Protein AF-A0A344UWT4-F1 (afdb_monomer_lite)

Structure (mmCIF, N/CA/C/O backbone):
data_AF-A0A344UWT4-F1
#
_entry.id   AF-A0A344UWT4-F1
#
loop_
_atom_site.group_PDB
_atom_site.id
_atom_site.type_symbol
_atom_site.label_atom_id
_atom_site.label_alt_id
_atom_site.label_comp_id
_atom_site.label_asym_id
_atom_site.label_entity_id
_atom_site.label_seq_id
_atom_site.pdbx_PDB_ins_code
_atom_site.Cartn_x
_atom_site.Cartn_y
_atom_site.Cartn_z
_atom_site.occupancy
_atom_site.B_iso_or_equiv
_atom_site.auth_seq_id
_atom_site.auth_comp_id
_atom_site.auth_asym_id
_atom_site.auth_atom_id
_atom_site.pdbx_PDB_model_num
ATOM 1 N N . MET A 1 1 ? 11.132 18.434 -15.347 1.00 41.47 1 MET A N 1
ATOM 2 C CA . MET A 1 1 ? 11.884 17.232 -15.762 1.00 41.47 1 MET A CA 1
ATOM 3 C C . MET A 1 1 ? 13.160 17.271 -14.950 1.00 41.47 1 MET A C 1
ATOM 5 O O . MET A 1 1 ? 13.787 18.315 -14.979 1.00 41.47 1 MET A O 1
ATOM 9 N N . SER A 1 2 ? 13.417 16.270 -14.107 1.00 52.84 2 SER A N 1
ATOM 10 C CA . SER A 1 2 ? 14.441 16.351 -13.055 1.00 52.84 2 SER A CA 1
ATOM 11 C C . SER A 1 2 ? 15.832 16.662 -13.614 1.00 52.84 2 SER A C 1
ATOM 13 O O . SER A 1 2 ? 16.273 15.981 -14.537 1.00 52.84 2 SER A O 1
ATOM 15 N N . ASP A 1 3 ? 16.499 17.665 -13.035 1.00 66.56 3 ASP A N 1
ATOM 16 C CA . A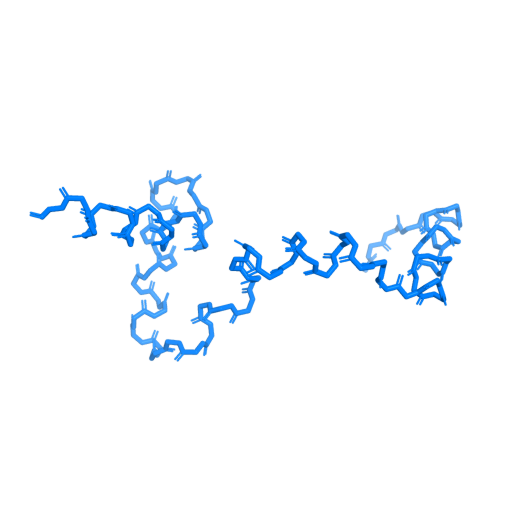SP A 1 3 ? 17.907 18.004 -13.277 1.00 66.56 3 ASP A CA 1
ATOM 17 C C . ASP A 1 3 ? 18.797 16.921 -12.650 1.00 66.56 3 ASP A C 1
ATOM 19 O O . ASP A 1 3 ? 19.271 17.060 -11.524 1.00 66.56 3 ASP A O 1
ATOM 23 N N . LEU A 1 4 ? 18.958 15.797 -13.346 1.00 75.44 4 LEU A N 1
ATOM 24 C CA . LEU A 1 4 ? 19.972 14.807 -12.995 1.00 75.44 4 LEU A CA 1
ATOM 25 C C . LEU A 1 4 ? 21.329 15.322 -13.472 1.00 75.44 4 LEU A C 1
ATOM 27 O O . LEU A 1 4 ? 21.469 15.721 -14.632 1.00 75.44 4 LEU A O 1
ATOM 31 N N . THR A 1 5 ? 22.323 15.333 -12.584 1.00 85.88 5 THR A N 1
ATOM 32 C CA . THR A 1 5 ? 23.693 15.674 -12.981 1.00 85.88 5 THR A CA 1
ATOM 33 C C . THR A 1 5 ? 24.266 14.578 -13.884 1.00 85.88 5 THR A C 1
ATOM 35 O O . THR A 1 5 ? 23.780 13.443 -13.853 1.00 85.88 5 THR A O 1
ATOM 38 N N . PRO A 1 6 ? 25.297 14.879 -14.693 1.00 84.88 6 PRO A N 1
ATOM 39 C CA . PRO A 1 6 ? 25.954 13.874 -15.525 1.00 84.88 6 PRO A CA 1
ATOM 40 C C . PRO A 1 6 ? 26.403 12.646 -14.724 1.00 84.88 6 PRO A C 1
ATOM 42 O O . PRO A 1 6 ? 26.185 11.525 -15.167 1.00 84.88 6 PRO A O 1
ATOM 45 N N . GLU A 1 7 ? 26.920 12.842 -13.506 1.00 82.31 7 GLU A N 1
ATOM 46 C CA . GLU A 1 7 ? 27.328 11.733 -12.636 1.00 82.31 7 GLU A CA 1
ATOM 47 C C . GLU A 1 7 ? 26.141 10.858 -12.215 1.00 82.31 7 GLU A C 1
ATOM 49 O O . GLU A 1 7 ? 26.237 9.635 -12.221 1.00 82.31 7 GLU A O 1
ATOM 54 N N . GLN A 1 8 ? 24.993 11.465 -11.903 1.00 76.56 8 GLN A N 1
ATOM 55 C CA . GLN A 1 8 ? 23.780 10.717 -11.562 1.00 76.56 8 GLN A CA 1
ATOM 56 C C . GLN A 1 8 ? 23.233 9.942 -12.765 1.00 76.56 8 GLN A C 1
ATOM 58 O O . GLN A 1 8 ? 22.662 8.865 -12.603 1.00 76.56 8 GLN A O 1
ATOM 63 N N . LEU A 1 9 ? 23.393 10.482 -13.974 1.00 83.25 9 LEU A N 1
ATOM 64 C CA . LEU A 1 9 ? 22.982 9.815 -15.205 1.00 83.25 9 LEU A CA 1
ATOM 65 C C . LEU A 1 9 ? 23.860 8.591 -15.500 1.00 83.25 9 LEU A C 1
ATOM 67 O O . LEU A 1 9 ? 23.337 7.542 -15.883 1.00 83.25 9 LEU A O 1
ATOM 71 N N . ASP A 1 10 ? 25.168 8.715 -15.280 1.00 81.62 10 ASP A N 1
ATOM 72 C CA . ASP A 1 10 ? 26.131 7.625 -15.442 1.00 81.62 10 ASP A CA 1
ATOM 73 C C . ASP A 1 10 ? 25.895 6.518 -14.409 1.00 81.62 10 ASP A C 1
ATOM 75 O O . ASP A 1 10 ? 25.886 5.341 -14.768 1.00 81.62 10 ASP A O 1
ATOM 79 N N . GLU A 1 11 ? 25.611 6.873 -13.152 1.00 76.69 11 GLU A N 1
ATOM 80 C CA . GLU A 1 11 ? 25.245 5.905 -12.113 1.00 76.69 11 GLU A CA 1
ATOM 81 C C . GLU A 1 11 ? 23.974 5.132 -12.479 1.00 76.69 11 GLU A C 1
ATOM 83 O O . GLU A 1 11 ? 23.969 3.906 -12.413 1.00 76.69 11 GLU A O 1
ATOM 88 N N . ILE A 1 12 ? 22.916 5.821 -12.922 1.00 75.44 12 ILE A N 1
ATOM 89 C CA . ILE A 1 12 ? 21.654 5.180 -13.329 1.00 75.44 12 ILE A CA 1
ATOM 90 C C . ILE A 1 12 ? 21.861 4.276 -14.550 1.00 75.44 12 ILE A C 1
ATOM 92 O O . ILE A 1 12 ? 21.286 3.188 -14.616 1.00 75.44 12 ILE A O 1
ATOM 96 N N . THR A 1 13 ? 22.673 4.713 -15.513 1.00 77.62 13 THR A N 1
ATOM 97 C CA . THR A 1 13 ? 22.968 3.940 -16.727 1.00 77.62 13 THR A CA 1
ATOM 98 C C . THR A 1 13 ? 23.772 2.689 -16.387 1.00 77.62 13 THR A C 1
ATOM 100 O O . THR A 1 13 ? 23.415 1.602 -16.834 1.00 77.62 13 THR A O 1
ATOM 103 N N . ALA A 1 14 ? 24.787 2.810 -15.529 1.00 75.81 14 ALA A N 1
ATOM 104 C CA . ALA A 1 14 ? 25.561 1.673 -15.046 1.00 75.81 14 ALA A CA 1
ATOM 105 C C . ALA A 1 14 ? 24.691 0.679 -14.255 1.00 75.81 14 ALA A C 1
ATOM 107 O O . ALA A 1 14 ? 24.805 -0.530 -14.455 1.00 75.81 14 ALA A O 1
ATOM 108 N N . ASP A 1 15 ? 23.778 1.174 -13.410 1.00 67.94 15 ASP A N 1
ATOM 109 C CA . ASP A 1 15 ? 22.824 0.343 -12.660 1.00 67.94 15 ASP A CA 1
ATOM 110 C C . ASP A 1 15 ? 21.842 -0.389 -13.597 1.00 67.94 15 ASP A C 1
ATOM 112 O O . ASP A 1 15 ? 21.436 -1.520 -13.322 1.00 67.94 15 ASP A O 1
ATOM 116 N N . PHE A 1 16 ? 21.464 0.236 -14.718 1.00 70.88 16 PHE A N 1
ATOM 117 C CA . PHE A 1 16 ? 20.595 -0.369 -15.728 1.00 70.88 16 PHE A CA 1
ATOM 118 C C . PHE A 1 16 ? 21.325 -1.436 -16.556 1.00 70.88 16 PHE A C 1
ATOM 120 O O . PHE A 1 16 ? 20.787 -2.525 -16.761 1.00 70.88 16 PHE A O 1
ATOM 127 N N . GLU A 1 17 ? 22.551 -1.154 -17.005 1.00 73.00 17 GLU A N 1
ATOM 128 C CA . GLU A 1 17 ? 23.372 -2.078 -17.799 1.00 73.00 17 GLU A CA 1
ATOM 129 C C . GLU A 1 17 ? 23.835 -3.303 -17.002 1.00 73.00 17 GLU A C 1
ATOM 131 O O . GLU A 1 17 ? 23.897 -4.405 -17.551 1.00 73.00 17 GLU A O 1
ATOM 136 N N . ALA A 1 18 ? 24.118 -3.141 -15.706 1.00 71.94 18 ALA A N 1
ATOM 137 C CA . ALA A 1 18 ? 24.490 -4.245 -14.823 1.00 71.94 18 ALA A CA 1
ATOM 138 C C . ALA A 1 18 ? 23.329 -5.225 -14.562 1.00 71.94 18 ALA A C 1
ATOM 140 O O . ALA A 1 18 ? 23.562 -6.365 -14.153 1.00 71.94 18 ALA A O 1
ATOM 141 N N . GLY A 1 19 ? 22.086 -4.796 -14.805 1.00 67.19 19 GLY A N 1
ATOM 142 C CA . GLY A 1 19 ? 20.893 -5.530 -14.405 1.00 67.19 19 GLY A CA 1
ATOM 143 C C . GLY A 1 19 ? 20.744 -5.611 -12.881 1.00 67.19 19 GLY A C 1
ATOM 144 O O . GLY A 1 19 ? 21.591 -5.171 -12.101 1.00 67.19 19 GLY A O 1
ATOM 145 N N . TRP A 1 20 ? 19.626 -6.165 -12.414 1.00 70.19 20 TRP A N 1
ATOM 146 C CA . TRP A 1 20 ? 19.429 -6.361 -10.978 1.00 70.19 20 TRP A CA 1
ATOM 147 C C . TRP A 1 20 ? 20.211 -7.596 -10.533 1.00 70.19 20 TRP A C 1
ATOM 149 O O . TRP A 1 20 ? 20.002 -8.687 -11.059 1.00 70.19 20 TRP A O 1
ATOM 159 N N . SER A 1 21 ? 21.105 -7.433 -9.555 1.00 67.88 21 SER A N 1
ATOM 160 C CA . SER A 1 21 ? 21.760 -8.571 -8.907 1.00 67.88 21 SER A CA 1
ATOM 161 C C . SER A 1 21 ? 20.723 -9.484 -8.246 1.00 67.88 21 SER A C 1
ATOM 163 O O . SER A 1 21 ? 19.672 -9.007 -7.818 1.00 67.88 21 SER A O 1
ATOM 165 N N . GLU A 1 22 ? 21.021 -10.780 -8.102 1.00 65.50 22 GLU A N 1
ATOM 166 C CA . GLU A 1 22 ? 20.133 -11.734 -7.407 1.00 65.50 22 GLU A CA 1
ATOM 167 C C . GLU A 1 22 ? 19.727 -11.218 -6.019 1.00 65.50 22 GLU A C 1
ATOM 169 O O . GLU A 1 22 ? 18.553 -11.184 -5.693 1.00 65.50 22 GLU A O 1
ATOM 174 N N . HIS A 1 23 ? 20.662 -10.636 -5.264 1.00 59.50 23 HIS A N 1
ATOM 175 C CA . HIS A 1 23 ? 20.366 -9.998 -3.978 1.00 59.50 23 HIS A CA 1
ATOM 176 C C . HIS A 1 23 ? 19.353 -8.835 -4.078 1.00 59.50 23 HIS A C 1
ATOM 178 O O . HIS A 1 23 ? 18.564 -8.612 -3.160 1.00 59.50 23 HIS A O 1
ATOM 184 N N . ARG A 1 24 ? 19.370 -8.049 -5.165 1.00 63.44 24 ARG A N 1
ATOM 185 C CA . ARG A 1 24 ? 18.366 -6.995 -5.410 1.00 63.44 24 ARG A CA 1
ATOM 186 C C . ARG A 1 24 ? 17.022 -7.577 -5.845 1.00 63.44 24 ARG A C 1
ATOM 188 O O . ARG A 1 24 ? 16.001 -7.013 -5.464 1.00 63.44 24 ARG A O 1
ATOM 195 N N . LEU A 1 25 ? 17.021 -8.671 -6.604 1.00 65.06 25 LEU A N 1
ATOM 196 C CA . LEU A 1 25 ? 15.805 -9.400 -6.971 1.00 65.06 25 LEU A CA 1
ATOM 197 C C . LEU A 1 25 ? 15.151 -10.026 -5.732 1.00 65.06 25 LEU A C 1
ATOM 199 O O . LEU A 1 25 ? 13.971 -9.786 -5.503 1.00 65.06 25 LEU A O 1
ATOM 203 N N . ASP A 1 26 ? 15.923 -10.685 -4.872 1.00 61.69 26 ASP A N 1
ATOM 204 C CA . ASP A 1 26 ? 15.455 -11.263 -3.607 1.00 61.69 26 ASP A CA 1
ATOM 205 C C . ASP A 1 26 ? 14.909 -10.179 -2.663 1.00 61.69 26 ASP A C 1
ATOM 207 O O . ASP A 1 26 ? 13.848 -10.316 -2.055 1.00 61.69 26 ASP A O 1
ATOM 211 N N . ALA A 1 27 ? 15.600 -9.038 -2.564 1.00 60.62 27 ALA A N 1
ATOM 212 C CA . ALA A 1 27 ? 15.115 -7.903 -1.780 1.00 60.62 27 ALA A CA 1
ATOM 213 C C . ALA A 1 27 ? 13.832 -7.278 -2.366 1.00 60.62 27 ALA A C 1
ATOM 215 O O . ALA A 1 27 ? 13.031 -6.706 -1.618 1.00 60.62 27 ALA A O 1
ATOM 216 N N . ALA A 1 28 ? 13.634 -7.373 -3.684 1.00 58.22 28 ALA A N 1
ATOM 217 C CA . ALA A 1 28 ? 12.413 -6.948 -4.358 1.00 58.22 28 ALA A CA 1
ATOM 218 C C . ALA A 1 28 ? 11.274 -7.969 -4.195 1.00 58.22 28 ALA A C 1
ATOM 220 O O . ALA A 1 28 ? 10.129 -7.548 -4.059 1.00 58.22 28 ALA A O 1
ATOM 221 N N . GLU A 1 29 ? 11.559 -9.274 -4.120 1.00 55.72 29 GLU A N 1
ATOM 222 C CA . GLU A 1 29 ? 10.557 -10.315 -3.836 1.00 55.72 29 GLU A CA 1
ATOM 223 C C . GLU A 1 29 ? 9.876 -10.119 -2.474 1.00 55.72 29 GLU A C 1
ATOM 225 O O . GLU A 1 29 ? 8.696 -10.430 -2.310 1.00 55.72 29 GLU A O 1
ATOM 230 N N . VAL A 1 30 ? 10.588 -9.553 -1.497 1.00 54.97 30 VAL A N 1
ATOM 231 C CA . VAL A 1 30 ? 10.068 -9.339 -0.136 1.00 54.97 30 VAL A CA 1
ATOM 232 C C . VAL A 1 30 ? 9.333 -7.997 0.014 1.00 54.97 30 VAL A C 1
ATOM 234 O O . VAL A 1 30 ? 8.656 -7.767 1.019 1.00 54.97 30 VAL A O 1
ATOM 237 N N . ARG A 1 31 ? 9.420 -7.093 -0.971 1.00 59.03 31 ARG A N 1
ATOM 238 C CA . ARG A 1 31 ? 8.806 -5.760 -0.893 1.00 59.03 31 ARG A CA 1
ATOM 239 C C . ARG A 1 31 ? 7.656 -5.615 -1.875 1.00 59.03 31 ARG A C 1
ATOM 241 O O . ARG A 1 31 ? 7.808 -5.750 -3.083 1.00 59.03 31 ARG A O 1
ATOM 248 N N . TRP A 1 32 ? 6.508 -5.217 -1.339 1.00 66.69 32 TRP A N 1
ATOM 249 C CA . TRP A 1 32 ? 5.363 -4.773 -2.123 1.00 66.69 32 TRP A CA 1
ATOM 250 C C . TRP A 1 32 ? 5.814 -3.562 -2.947 1.00 66.69 32 TRP A C 1
ATOM 252 O O . TRP A 1 32 ? 6.099 -2.493 -2.404 1.00 66.69 32 TRP A O 1
ATOM 262 N N . GLY A 1 33 ? 5.972 -3.757 -4.257 1.00 66.56 33 GLY A N 1
ATOM 263 C CA . GLY A 1 33 ? 6.402 -2.695 -5.157 1.00 66.56 33 GLY A CA 1
ATOM 264 C C . GLY A 1 33 ? 5.378 -1.554 -5.212 1.00 66.56 33 GLY A C 1
ATOM 265 O O . GLY A 1 33 ? 4.198 -1.769 -4.921 1.00 66.56 33 GLY A O 1
ATOM 266 N N . PRO A 1 34 ? 5.780 -0.349 -5.654 1.00 61.72 34 PRO A N 1
ATOM 267 C CA . PRO A 1 34 ? 4.889 0.814 -5.740 1.00 61.72 34 PRO A CA 1
ATOM 268 C C . PRO A 1 34 ? 3.660 0.567 -6.628 1.00 61.72 34 PRO A C 1
ATOM 270 O O . PRO A 1 34 ? 2.645 1.239 -6.480 1.00 61.72 34 PRO A O 1
ATOM 273 N N . GLY A 1 35 ? 3.726 -0.425 -7.522 1.00 67.62 35 GLY A N 1
ATOM 274 C CA . GLY A 1 35 ? 2.614 -0.805 -8.384 1.00 67.62 35 GLY A CA 1
ATOM 275 C C . GLY A 1 35 ? 1.561 -1.715 -7.746 1.00 67.62 35 GLY A C 1
ATOM 276 O O . GLY A 1 35 ? 0.519 -1.936 -8.357 1.00 67.62 35 GLY A O 1
ATOM 277 N N . PHE A 1 36 ? 1.794 -2.248 -6.543 1.00 75.12 36 PHE A N 1
ATOM 278 C CA . PHE A 1 36 ? 0.907 -3.259 -5.968 1.00 75.12 36 PHE A CA 1
ATOM 279 C C . PHE A 1 36 ? -0.525 -2.73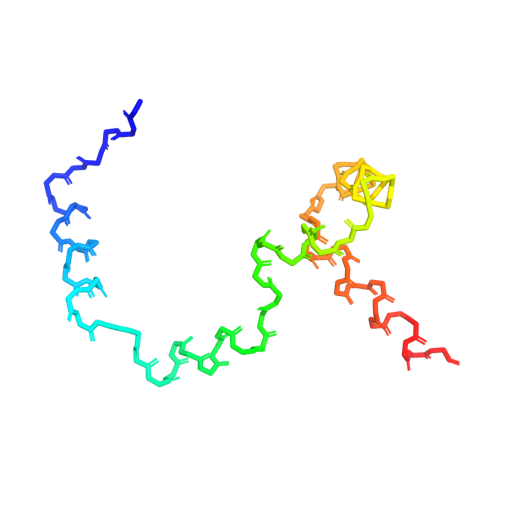8 -5.767 1.00 75.12 36 PHE A C 1
ATOM 281 O O . PHE A 1 36 ? -1.489 -3.424 -6.089 1.00 75.12 36 PHE A O 1
ATOM 288 N N . ALA A 1 37 ? -0.695 -1.495 -5.313 1.00 71.38 37 ALA A N 1
ATOM 289 C CA . ALA A 1 37 ? -2.026 -0.924 -5.105 1.00 71.38 37 ALA A CA 1
ATOM 290 C C . ALA A 1 37 ? -2.855 -0.804 -6.406 1.00 71.38 37 ALA A C 1
ATOM 292 O O . ALA A 1 37 ? -4.074 -0.659 -6.336 1.00 71.38 37 ALA A O 1
ATOM 293 N N . HIS A 1 38 ? -2.235 -0.898 -7.591 1.00 75.75 38 HIS A N 1
ATOM 294 C CA . HIS A 1 38 ? -2.939 -0.851 -8.877 1.00 75.75 38 HIS A CA 1
ATOM 295 C C . HIS A 1 38 ? -3.671 -2.145 -9.243 1.00 75.75 38 HIS A C 1
ATOM 297 O O . HIS A 1 38 ? -4.492 -2.112 -10.155 1.00 75.75 38 HIS A O 1
ATOM 303 N N . VAL A 1 39 ? -3.416 -3.267 -8.555 1.00 81.81 39 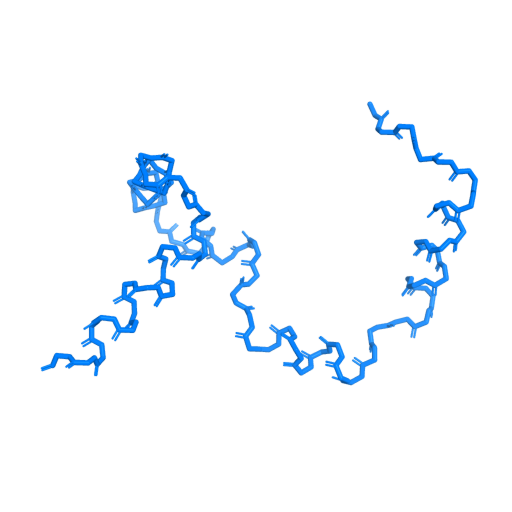VAL A N 1
ATOM 304 C CA . VAL A 1 39 ? -4.209 -4.494 -8.767 1.00 81.81 39 VAL A CA 1
ATOM 305 C C . VAL A 1 39 ? -5.542 -4.471 -8.015 1.00 81.81 39 VAL A C 1
ATOM 307 O O . VAL A 1 39 ? -6.390 -5.335 -8.228 1.00 81.81 39 VAL A O 1
ATOM 310 N N . LEU A 1 40 ? -5.725 -3.500 -7.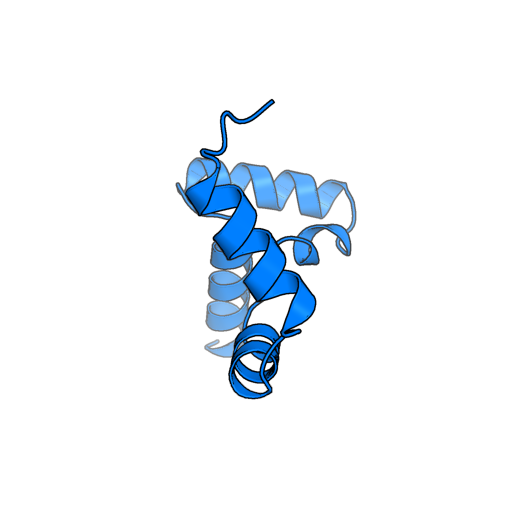117 1.00 83.69 40 LEU A N 1
ATOM 311 C CA . LEU A 1 40 ? -6.946 -3.343 -6.341 1.00 83.69 40 LEU A CA 1
ATOM 312 C C . LEU A 1 40 ? -8.024 -2.625 -7.169 1.00 83.69 40 LEU A C 1
ATOM 314 O O . LEU A 1 40 ? -7.694 -1.753 -7.978 1.00 83.69 40 LEU A O 1
ATOM 318 N N . PRO A 1 41 ? -9.315 -2.932 -6.938 1.00 91.94 41 PRO A N 1
ATOM 319 C CA . PRO A 1 41 ? -10.417 -2.135 -7.465 1.00 91.94 41 PRO A CA 1
ATOM 320 C C . PRO A 1 41 ? -10.257 -0.641 -7.147 1.00 91.94 41 PRO A C 1
ATOM 322 O O . PRO A 1 41 ? -9.715 -0.268 -6.103 1.00 91.94 41 PRO A O 1
ATOM 325 N N . ASP A 1 42 ? -10.731 0.226 -8.043 1.00 90.94 42 ASP A N 1
ATOM 326 C CA . ASP A 1 42 ? -10.495 1.675 -7.959 1.00 90.94 42 ASP A CA 1
ATOM 327 C C . ASP A 1 42 ? -11.035 2.320 -6.675 1.00 90.94 42 ASP A C 1
ATOM 329 O O . ASP A 1 42 ? -10.408 3.226 -6.122 1.00 90.94 42 ASP A O 1
ATOM 333 N N . ASP A 1 43 ? -12.180 1.852 -6.186 1.00 91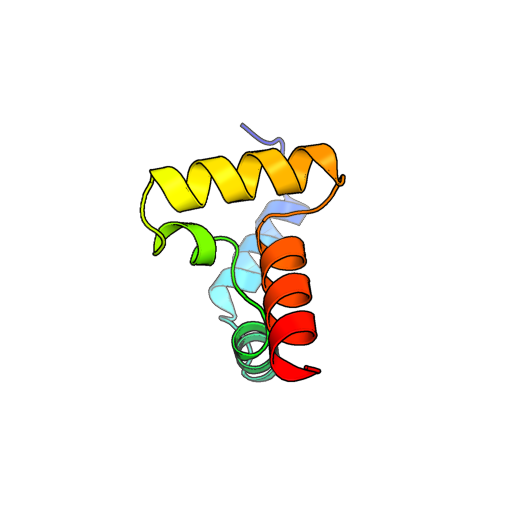.25 43 ASP A N 1
ATOM 334 C CA . ASP A 1 43 ? -12.782 2.293 -4.930 1.00 91.25 43 ASP A CA 1
ATOM 335 C C . ASP A 1 43 ? -11.906 1.919 -3.726 1.00 91.25 43 ASP A C 1
ATOM 337 O O . ASP A 1 43 ? -11.640 2.760 -2.861 1.00 91.25 43 ASP A O 1
ATOM 341 N N . VAL A 1 44 ? -11.377 0.693 -3.715 1.00 90.69 44 VAL A N 1
ATOM 342 C CA . VAL A 1 44 ? -10.447 0.209 -2.688 1.00 90.69 44 VAL A CA 1
ATOM 343 C C . VAL A 1 44 ? -9.146 1.007 -2.727 1.00 90.69 44 VAL A C 1
ATOM 345 O O . VAL A 1 44 ? -8.675 1.466 -1.686 1.00 90.69 44 VAL A O 1
ATOM 348 N N . ARG A 1 45 ? -8.591 1.237 -3.920 1.00 90.88 45 ARG A N 1
ATOM 349 C CA . ARG A 1 45 ? -7.364 2.020 -4.118 1.00 90.88 45 ARG A CA 1
ATOM 350 C C . ARG A 1 45 ? -7.517 3.455 -3.612 1.00 90.88 45 ARG A C 1
ATOM 352 O O . ARG A 1 45 ? -6.639 3.952 -2.914 1.00 90.88 45 ARG A O 1
ATOM 359 N N . GLN A 1 46 ? -8.634 4.119 -3.912 1.00 92.56 46 GLN A N 1
ATOM 360 C CA . GLN A 1 46 ? -8.892 5.479 -3.422 1.00 92.56 46 GLN A CA 1
ATOM 361 C C . GLN A 1 46 ? -9.043 5.539 -1.900 1.00 92.56 46 GLN A C 1
ATOM 363 O O . GLN A 1 46 ? -8.527 6.466 -1.271 1.00 92.56 46 GLN A O 1
ATOM 368 N N . ALA A 1 47 ? -9.752 4.576 -1.307 1.00 94.06 47 ALA A N 1
ATOM 369 C CA . ALA A 1 47 ? -9.918 4.506 0.140 1.00 94.06 47 ALA A CA 1
ATOM 370 C C . ALA A 1 47 ? -8.577 4.256 0.847 1.00 94.06 47 ALA A C 1
ATOM 372 O O . ALA A 1 47 ? -8.271 4.918 1.840 1.00 94.06 47 ALA A O 1
ATOM 373 N N . LEU A 1 48 ? -7.768 3.346 0.299 1.00 92.69 48 LEU A N 1
ATOM 374 C CA . LEU A 1 48 ? -6.431 3.039 0.790 1.00 92.69 48 LEU A CA 1
ATOM 375 C C . LEU A 1 48 ? -5.527 4.274 0.744 1.00 92.69 48 LEU A C 1
ATOM 377 O O . LEU A 1 48 ? -4.969 4.655 1.769 1.00 92.69 48 LEU A O 1
ATOM 381 N N . HIS A 1 49 ? -5.452 4.931 -0.414 1.00 92.12 49 HIS A N 1
ATOM 382 C CA . HIS A 1 49 ? -4.602 6.100 -0.610 1.00 92.12 49 HIS A CA 1
ATOM 383 C C . HIS A 1 49 ? -4.969 7.250 0.333 1.00 92.12 49 HIS A C 1
ATOM 385 O O . HIS A 1 49 ? -4.104 7.861 0.957 1.00 92.12 49 HIS A O 1
ATOM 391 N N . ARG A 1 50 ? -6.270 7.517 0.501 1.00 96.25 50 ARG A N 1
ATOM 392 C CA . ARG A 1 50 ? -6.746 8.556 1.423 1.00 96.25 50 ARG A CA 1
ATOM 393 C C . ARG A 1 50 ? -6.318 8.276 2.858 1.00 96.25 50 ARG A C 1
ATOM 395 O O . ARG A 1 50 ? -5.804 9.162 3.526 1.00 96.25 50 ARG A O 1
ATOM 402 N N . ARG A 1 51 ? -6.475 7.030 3.302 1.00 95.81 51 ARG A N 1
ATOM 403 C CA . ARG A 1 51 ? -6.073 6.629 4.647 1.00 95.81 51 ARG A CA 1
ATOM 404 C C . ARG A 1 51 ? -4.558 6.670 4.841 1.00 95.81 51 ARG A C 1
ATOM 406 O O . ARG A 1 51 ? -4.104 7.051 5.911 1.00 95.81 51 ARG A O 1
ATOM 413 N N . ALA A 1 52 ? -3.782 6.293 3.828 1.00 93.62 52 ALA A N 1
ATOM 414 C CA . ALA A 1 52 ? -2.328 6.380 3.884 1.00 93.62 52 ALA A CA 1
ATOM 415 C C . ALA A 1 52 ? -1.879 7.836 4.103 1.00 93.62 52 ALA A C 1
ATOM 417 O O . ALA A 1 52 ? -1.097 8.100 5.014 1.00 93.62 52 ALA A O 1
ATOM 418 N N . LEU A 1 53 ? -2.472 8.788 3.369 1.00 95.12 53 LEU A N 1
ATOM 419 C CA . LEU A 1 53 ? -2.232 10.223 3.559 1.00 95.12 53 LEU A CA 1
ATOM 420 C C . LEU A 1 53 ? -2.611 10.711 4.963 1.00 95.12 53 LEU A C 1
ATOM 422 O O . LEU A 1 53 ? -1.814 11.409 5.589 1.00 95.12 53 LEU A O 1
ATOM 426 N N . ASP A 1 54 ? -3.788 10.328 5.466 1.00 97.50 54 ASP A N 1
ATOM 427 C CA . ASP A 1 54 ? -4.256 10.716 6.806 1.00 97.50 54 ASP A CA 1
ATOM 428 C C . ASP A 1 54 ? -3.307 10.226 7.917 1.00 97.50 54 ASP A C 1
ATOM 430 O O . ASP A 1 54 ? -3.182 10.861 8.965 1.00 97.50 54 ASP A O 1
ATOM 434 N N . GLU A 1 55 ? -2.623 9.103 7.687 1.00 95.94 55 GLU A N 1
ATOM 435 C CA . GLU A 1 55 ? -1.704 8.479 8.641 1.00 95.94 55 GLU A CA 1
ATOM 436 C C . GLU A 1 55 ? -0.222 8.814 8.390 1.00 95.94 55 GLU A C 1
ATOM 438 O O . GLU A 1 55 ? 0.641 8.359 9.140 1.00 95.94 55 GLU A O 1
ATOM 443 N N . GLY A 1 56 ? 0.089 9.618 7.366 1.00 95.19 56 GLY A N 1
ATOM 444 C CA . GLY A 1 56 ? 1.469 9.953 6.998 1.00 95.19 56 GLY A CA 1
ATOM 445 C C . GLY A 1 56 ? 2.282 8.749 6.505 1.00 95.19 56 GLY A C 1
ATOM 446 O O . GLY A 1 56 ? 3.497 8.716 6.688 1.00 95.19 56 GLY A O 1
ATOM 447 N N . LEU A 1 57 ? 1.609 7.762 5.913 1.00 91.69 57 LEU A N 1
ATOM 448 C CA . LEU A 1 57 ? 2.180 6.525 5.385 1.00 91.69 57 LEU A CA 1
ATOM 449 C C . LEU A 1 57 ? 2.075 6.482 3.858 1.00 91.69 57 LEU A C 1
ATOM 451 O O . LEU A 1 57 ? 1.280 7.184 3.234 1.00 91.69 57 LEU A O 1
ATOM 455 N N . THR A 1 58 ? 2.844 5.589 3.251 1.00 88.38 58 THR A N 1
ATOM 456 C CA . THR A 1 58 ? 2.628 5.133 1.878 1.00 88.38 58 THR A CA 1
ATOM 457 C C . THR A 1 58 ? 1.549 4.050 1.823 1.00 88.38 58 THR A C 1
ATOM 459 O O . THR A 1 58 ? 1.321 3.309 2.783 1.00 88.38 58 THR A O 1
ATOM 462 N N . ASP A 1 59 ? 0.918 3.906 0.658 1.00 87.75 59 ASP A N 1
ATOM 463 C CA . ASP A 1 59 ? -0.033 2.830 0.365 1.00 87.75 59 ASP A CA 1
ATOM 464 C C . ASP A 1 59 ? 0.538 1.442 0.732 1.00 87.75 59 ASP A C 1
ATOM 466 O O . ASP A 1 59 ? -0.149 0.625 1.345 1.00 87.75 59 ASP A O 1
ATOM 470 N N . ALA A 1 60 ? 1.815 1.190 0.419 1.00 84.88 60 ALA A N 1
ATOM 471 C CA . ALA A 1 60 ? 2.487 -0.079 0.701 1.00 84.88 60 ALA A CA 1
ATOM 472 C C . ALA A 1 60 ? 2.666 -0.338 2.208 1.00 84.88 60 ALA A C 1
ATOM 474 O O . ALA A 1 60 ? 2.364 -1.436 2.675 1.00 84.88 60 ALA A O 1
ATOM 475 N N . GLU A 1 61 ? 3.095 0.666 2.981 1.00 87.50 61 GLU A N 1
ATOM 476 C CA . GLU A 1 61 ? 3.243 0.555 4.441 1.00 87.50 61 GLU A CA 1
ATOM 477 C C . GLU A 1 61 ? 1.897 0.291 5.123 1.00 87.50 61 GLU A C 1
ATOM 479 O O . GLU A 1 61 ? 1.801 -0.524 6.046 1.00 87.50 61 GLU A O 1
ATOM 484 N N . LEU A 1 62 ? 0.835 0.950 4.648 1.00 90.75 62 LEU A N 1
ATOM 485 C CA . LEU A 1 62 ? -0.511 0.739 5.164 1.00 90.75 62 LEU A CA 1
ATOM 486 C C . LEU A 1 62 ? -1.010 -0.688 4.886 1.00 90.75 62 LEU A C 1
ATOM 488 O O . LEU A 1 62 ? -1.561 -1.319 5.794 1.00 90.75 62 LEU A O 1
ATOM 492 N N . ILE A 1 63 ? -0.798 -1.207 3.670 1.00 88.38 63 ILE A N 1
ATOM 493 C CA . ILE A 1 63 ? -1.145 -2.590 3.297 1.00 88.38 63 ILE A CA 1
ATOM 494 C C . ILE A 1 63 ? -0.363 -3.585 4.152 1.00 88.38 63 ILE A C 1
ATOM 496 O O . ILE A 1 63 ? -0.964 -4.478 4.748 1.00 88.38 63 ILE A O 1
ATOM 500 N N . GLU A 1 64 ? 0.956 -3.420 4.260 1.00 87.75 64 GLU A N 1
ATOM 501 C CA . GLU A 1 64 ? 1.802 -4.313 5.050 1.00 87.75 64 GLU A CA 1
ATOM 502 C C . GLU A 1 64 ? 1.328 -4.373 6.507 1.00 87.75 64 GLU A C 1
ATOM 504 O O . GLU A 1 64 ? 1.140 -5.455 7.071 1.00 87.75 64 GLU A O 1
ATOM 509 N N . ARG A 1 65 ? 1.066 -3.210 7.111 1.00 90.75 65 ARG A N 1
ATOM 510 C CA . ARG A 1 65 ? 0.562 -3.120 8.482 1.00 90.75 65 ARG A CA 1
ATOM 511 C C . ARG A 1 65 ? -0.798 -3.803 8.639 1.00 90.75 65 ARG A C 1
ATOM 513 O O . ARG A 1 65 ? -1.003 -4.509 9.625 1.00 90.75 65 ARG A O 1
ATOM 520 N N . ALA A 1 66 ? -1.712 -3.619 7.686 1.00 90.19 66 ALA A N 1
ATOM 521 C CA . ALA A 1 66 ? -3.031 -4.249 7.712 1.00 90.19 66 ALA A CA 1
ATOM 522 C C . ALA A 1 66 ? -2.945 -5.781 7.603 1.00 90.19 66 ALA A C 1
ATOM 524 O O . ALA A 1 66 ? -3.594 -6.482 8.378 1.00 90.19 66 ALA A O 1
ATOM 525 N N . VAL A 1 67 ? -2.108 -6.306 6.701 1.00 89.50 67 VAL A N 1
ATOM 526 C CA . VAL A 1 67 ? -1.889 -7.753 6.541 1.00 89.50 67 VAL A CA 1
ATOM 527 C C . VAL A 1 67 ? -1.277 -8.353 7.807 1.00 89.50 67 VAL A C 1
ATOM 529 O O . VAL A 1 67 ? -1.762 -9.370 8.298 1.00 89.50 67 VAL A O 1
ATOM 532 N N . ARG A 1 68 ? -0.257 -7.704 8.384 1.00 89.81 68 ARG A N 1
ATOM 533 C CA . ARG A 1 68 ? 0.357 -8.148 9.646 1.00 89.81 68 ARG A CA 1
ATOM 534 C C . ARG A 1 68 ? -0.650 -8.176 10.794 1.00 89.81 68 ARG A C 1
ATOM 536 O O . ARG A 1 68 ? -0.663 -9.137 11.553 1.00 89.81 68 ARG A O 1
ATOM 543 N N . ALA A 1 69 ? -1.497 -7.152 10.904 1.00 91.62 69 ALA A N 1
ATOM 544 C CA . ALA A 1 69 ? -2.541 -7.097 11.923 1.00 91.62 69 ALA A CA 1
ATOM 545 C C . ALA A 1 69 ? -3.597 -8.198 11.735 1.00 91.62 69 ALA A C 1
ATOM 547 O O . ALA A 1 69 ? -4.001 -8.815 12.714 1.00 91.62 69 ALA A O 1
ATOM 548 N N . TYR A 1 70 ? -4.010 -8.471 10.492 1.00 90.69 70 TYR A N 1
ATOM 549 C CA . TYR A 1 70 ? -4.961 -9.540 10.177 1.00 90.69 70 TYR A CA 1
ATOM 550 C C . TYR A 1 70 ? -4.415 -10.933 10.518 1.00 90.69 70 TYR A C 1
ATOM 552 O O . TYR A 1 70 ? -5.139 -11.747 11.072 1.00 90.69 70 TYR A O 1
ATOM 560 N N . LEU A 1 71 ? -3.141 -11.200 10.213 1.00 91.12 71 LEU A N 1
ATOM 561 C CA . LEU A 1 71 ?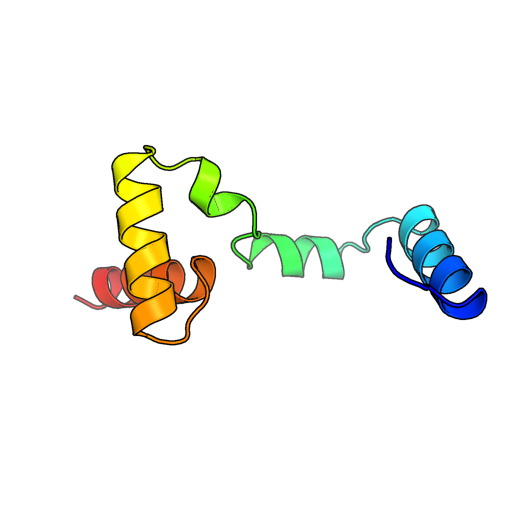 -2.505 -12.501 10.466 1.00 91.12 71 LEU A CA 1
ATOM 562 C C . LEU A 1 71 ? -2.120 -12.733 11.936 1.00 91.12 71 LEU A C 1
ATOM 564 O O . LEU A 1 71 ? -1.827 -13.864 12.314 1.00 91.12 71 LEU A O 1
ATOM 568 N N . ALA A 1 72 ? -2.062 -11.676 12.746 1.00 88.06 72 ALA A N 1
ATOM 569 C CA . ALA A 1 72 ? -1.786 -11.760 14.180 1.00 88.06 72 ALA A CA 1
ATOM 570 C C . ALA A 1 72 ? -3.050 -11.974 15.038 1.00 88.06 72 ALA A C 1
ATOM 572 O O . ALA A 1 72 ? -2.922 -12.134 16.254 1.00 88.06 72 ALA A O 1
ATOM 573 N N . ALA A 1 73 ? -4.238 -11.927 14.425 1.00 60.59 73 ALA A N 1
ATOM 574 C CA . ALA A 1 73 ? -5.545 -12.130 15.053 1.00 60.59 73 ALA A CA 1
ATOM 575 C C . ALA A 1 73 ? -6.009 -13.589 14.932 1.00 60.59 73 ALA A C 1
ATOM 577 O O . ALA A 1 73 ? -6.684 -14.053 15.880 1.00 60.59 73 ALA A O 1
#

Radius of gyration: 16.77 Å; chains: 1; bounding box: 40×30×33 Å

Organism: NCBI:txid2057246

pLDDT: mean 78.98, std 13.35, range [41.47, 97.5]

Secondary structure (DSSP, 8-state):
-----HHHHHHHHHHHHT---HHHHHHHHTS--TTGGGGS-HHHHHHHHHHHHHTT--HHHHHHHHHHHHHT-

Foldseek 3Di:
DDPDDPVNVVVVVVDVVVDQDPVNVVVVVVFDDLCNLVVDDPVSSVVLCVVCVVVVHRSRVSVVVVVVVVVVD

Sequence (73 aa):
MSDLTPEQLDEITADFEAGWSEHRLDAAEVRWGPGFAHVLPDDVRQALHRRALDEGLTDAELIERAVRAYLAA